Protein AF-A0A5U2JD70-F1 (afdb_monomer_lite)

pLDDT: mean 73.02, std 15.51, range [29.62, 87.31]

Foldseek 3Di:
DDDDDDDDDDPPPDDPPDDVLVVVLVVLLVVLVVVVDDPVVSVVSSVVVSVVVVVVVVVVVVVVVVVLVVVLVVVVVVLCVVCVVVVVVLVVLVVVLVVVVVCCVPPVLVVLLVVCVVVVPDPVVSVVVSVVVCVVVVVVSVVVVVVSVVVVVVSVVVSVVVNVVSDPPPPVDDD

Structure (mmCIF, N/CA/C/O backbone):
data_AF-A0A5U2JD70-F1
#
_entry.id   AF-A0A5U2JD70-F1
#
loop_
_atom_site.group_PDB
_atom_site.id
_atom_site.type_symbol
_atom_site.label_atom_id
_atom_site.label_alt_id
_atom_site.label_comp_id
_atom_site.label_asym_id
_atom_site.label_entity_id
_atom_site.label_seq_id
_atom_site.pdbx_PDB_ins_code
_atom_site.Cartn_x
_atom_site.Cartn_y
_atom_site.Cartn_z
_atom_site.occupancy
_atom_site.B_iso_or_equiv
_atom_site.auth_seq_id
_atom_site.auth_comp_id
_atom_site.auth_asym_id
_atom_site.auth_atom_id
_atom_site.pdbx_PDB_model_num
ATOM 1 N N . MET A 1 1 ? 21.866 -44.119 1.634 1.00 36.38 1 MET A N 1
ATOM 2 C CA . MET A 1 1 ? 22.268 -44.081 0.213 1.00 36.38 1 MET A CA 1
ATOM 3 C C . MET A 1 1 ? 21.752 -42.763 -0.345 1.00 36.38 1 MET A C 1
ATOM 5 O O . MET A 1 1 ? 20.561 -42.639 -0.591 1.00 36.38 1 MET A O 1
ATOM 9 N N . ALA A 1 2 ? 22.607 -41.740 -0.341 1.00 33.03 2 ALA A N 1
ATOM 10 C CA . ALA A 1 2 ? 22.278 -40.386 -0.778 1.00 33.03 2 ALA A CA 1
ATOM 11 C C . ALA A 1 2 ? 22.280 -40.336 -2.312 1.00 33.03 2 ALA A C 1
ATOM 13 O O . ALA A 1 2 ? 23.176 -40.910 -2.926 1.00 33.03 2 ALA A O 1
ATOM 14 N N . LYS A 1 3 ? 21.279 -39.694 -2.920 1.00 36.25 3 LYS A N 1
ATOM 15 C CA . LYS A 1 3 ? 21.284 -39.358 -4.348 1.00 36.25 3 LYS A CA 1
ATOM 16 C C . LYS A 1 3 ? 21.485 -37.854 -4.474 1.00 36.25 3 LYS A C 1
ATOM 18 O O . LYS A 1 3 ? 20.674 -37.082 -3.967 1.00 36.25 3 LYS A O 1
ATOM 23 N N . GLU A 1 4 ? 22.608 -37.498 -5.084 1.00 30.67 4 GLU A N 1
ATOM 24 C CA . GLU A 1 4 ? 22.994 -36.150 -5.488 1.00 30.67 4 GLU A CA 1
ATOM 25 C C . GLU A 1 4 ? 21.913 -35.516 -6.367 1.00 30.67 4 GLU A C 1
ATOM 27 O O . GLU A 1 4 ? 21.385 -36.141 -7.288 1.00 30.67 4 GLU A O 1
ATOM 32 N N . PHE A 1 5 ? 21.581 -34.266 -6.053 1.00 30.50 5 PHE A N 1
ATOM 33 C CA . PHE A 1 5 ? 20.860 -33.374 -6.948 1.00 30.50 5 PHE A CA 1
ATOM 34 C C . PHE A 1 5 ? 21.878 -32.774 -7.920 1.00 30.50 5 PHE A C 1
ATOM 36 O O . PHE A 1 5 ? 22.669 -31.915 -7.530 1.00 30.50 5 PHE A O 1
ATOM 43 N N . ASP A 1 6 ? 21.849 -33.228 -9.171 1.00 31.06 6 ASP A N 1
ATOM 44 C CA . ASP A 1 6 ? 22.597 -32.610 -10.261 1.00 31.06 6 ASP A CA 1
ATOM 45 C C . ASP A 1 6 ? 21.954 -31.269 -10.638 1.00 31.06 6 ASP A C 1
ATOM 47 O O . ASP A 1 6 ? 20.812 -31.187 -11.097 1.00 31.06 6 ASP A O 1
ATOM 51 N N . VAL A 1 7 ? 22.712 -30.198 -10.414 1.00 36.31 7 VAL A N 1
ATOM 52 C CA . VAL A 1 7 ? 22.410 -28.838 -10.860 1.00 36.31 7 VAL A CA 1
ATOM 53 C C . VAL A 1 7 ? 22.920 -28.702 -12.292 1.00 36.31 7 VAL A C 1
ATOM 55 O O . VAL A 1 7 ? 24.087 -28.385 -12.529 1.00 36.31 7 VAL A O 1
ATOM 58 N N . GLU A 1 8 ? 22.043 -28.929 -13.268 1.00 30.45 8 GLU A N 1
ATOM 59 C CA . GLU A 1 8 ? 22.383 -28.726 -14.674 1.00 30.45 8 GLU A CA 1
ATOM 60 C C . GLU A 1 8 ? 22.335 -27.227 -15.015 1.00 30.45 8 GLU A C 1
ATOM 62 O O . GLU A 1 8 ? 21.291 -26.604 -15.215 1.00 30.45 8 GLU A O 1
ATOM 67 N N . THR A 1 9 ? 23.519 -26.617 -15.029 1.00 42.56 9 THR A N 1
ATOM 68 C CA . THR A 1 9 ? 23.753 -25.274 -15.558 1.00 42.56 9 THR A CA 1
ATOM 69 C C . THR A 1 9 ? 24.078 -25.337 -17.052 1.00 42.56 9 THR A C 1
ATOM 71 O O . THR A 1 9 ? 24.778 -26.237 -17.505 1.00 42.56 9 THR A O 1
ATOM 74 N N . LYS A 1 10 ? 23.701 -24.258 -17.762 1.00 34.22 10 LYS A N 1
ATOM 75 C CA . LYS A 1 10 ? 24.200 -23.780 -19.077 1.00 34.22 10 LYS A CA 1
ATOM 76 C C . LYS A 1 10 ? 23.319 -24.036 -20.307 1.00 34.22 10 LYS A C 1
ATOM 78 O O . LYS A 1 10 ? 23.754 -24.599 -21.304 1.00 34.22 10 LYS A O 1
ATOM 83 N N . GLY A 1 11 ? 22.166 -23.370 -20.341 1.00 32.62 11 GLY A N 1
ATOM 84 C CA . GLY A 1 11 ? 21.587 -22.893 -21.601 1.00 32.62 11 GLY A CA 1
ATOM 85 C C . GLY A 1 11 ? 22.319 -21.640 -22.101 1.00 32.62 11 GLY A C 1
ATOM 86 O O . GLY A 1 11 ? 21.872 -20.521 -21.853 1.00 32.62 11 GLY A O 1
ATOM 87 N N . LYS A 1 12 ? 23.457 -21.799 -22.791 1.00 35.59 12 LYS A N 1
ATOM 88 C CA . LYS A 1 12 ? 24.069 -20.710 -23.572 1.00 35.59 12 LYS A CA 1
ATOM 89 C C . LYS A 1 12 ? 23.160 -20.400 -24.767 1.00 35.59 12 LYS A C 1
ATOM 91 O O . LYS A 1 12 ? 23.267 -21.042 -25.804 1.00 35.59 12 LYS A O 1
ATOM 96 N N . ARG A 1 13 ? 22.266 -19.417 -24.635 1.00 34.09 13 ARG A N 1
ATOM 97 C CA . ARG A 1 13 ? 21.598 -18.813 -25.796 1.00 34.09 13 ARG A CA 1
ATOM 98 C C . ARG A 1 13 ? 22.584 -17.876 -26.490 1.00 34.09 13 ARG A C 1
ATOM 100 O O . ARG A 1 13 ? 22.827 -16.768 -26.024 1.00 34.09 13 ARG A O 1
ATOM 107 N N . THR A 1 14 ? 23.188 -18.346 -27.575 1.00 29.62 14 THR A N 1
ATOM 108 C CA . THR A 1 14 ? 23.870 -17.491 -28.550 1.00 29.62 14 THR A CA 1
ATOM 109 C C . THR A 1 14 ? 22.805 -16.692 -29.294 1.00 29.62 14 THR A C 1
ATOM 111 O O . THR A 1 14 ? 21.985 -17.269 -30.006 1.00 29.62 14 THR A O 1
ATOM 114 N N . TYR A 1 15 ? 22.770 -15.377 -29.086 1.00 37.09 15 TYR A N 1
ATOM 115 C CA . TYR A 1 15 ? 21.860 -14.488 -29.802 1.00 37.09 15 TYR A CA 1
ATOM 116 C C . TYR A 1 15 ? 22.240 -14.466 -31.288 1.00 37.09 15 TYR A C 1
ATOM 118 O O . TYR A 1 15 ? 23.387 -14.193 -31.639 1.00 37.09 15 TYR A O 1
ATOM 126 N N . SER A 1 16 ? 21.277 -14.778 -32.155 1.00 38.97 16 SER A N 1
ATOM 127 C CA . SER A 1 16 ? 21.398 -14.630 -33.605 1.00 38.97 16 SER A CA 1
ATOM 128 C C . SER A 1 16 ? 21.364 -13.141 -33.955 1.00 38.97 16 SER A C 1
ATOM 130 O O . SER A 1 16 ? 20.308 -12.598 -34.248 1.00 38.97 16 SER A O 1
ATOM 132 N N . MET A 1 17 ? 22.518 -12.479 -33.872 1.00 40.81 17 MET A N 1
ATOM 133 C CA . MET A 1 17 ? 22.725 -11.076 -34.263 1.00 40.81 17 MET A CA 1
ATOM 134 C C . MET A 1 17 ? 23.479 -10.955 -35.604 1.00 40.81 17 MET A C 1
ATOM 136 O O . MET A 1 17 ? 24.109 -9.940 -35.880 1.00 40.81 17 MET A O 1
ATOM 140 N N . ASN A 1 18 ? 23.489 -12.021 -36.416 1.00 50.22 18 ASN A N 1
ATOM 141 C CA . ASN A 1 18 ? 24.433 -12.155 -37.531 1.00 50.22 18 ASN A CA 1
ATOM 142 C C . ASN A 1 18 ? 23.905 -11.706 -38.905 1.00 50.22 18 ASN A C 1
ATOM 144 O O . ASN A 1 18 ? 24.733 -11.408 -39.759 1.00 50.22 18 ASN A O 1
ATOM 148 N N . ASN A 1 19 ? 22.588 -11.631 -39.144 1.00 53.69 19 ASN A N 1
ATOM 149 C CA . ASN A 1 19 ? 22.074 -11.313 -40.488 1.00 53.69 19 ASN A CA 1
ATOM 150 C C . ASN A 1 19 ? 22.027 -9.801 -40.783 1.00 53.69 19 ASN A C 1
ATOM 152 O O . ASN A 1 19 ? 22.657 -9.371 -41.744 1.00 53.69 19 ASN A O 1
ATOM 156 N N . ASP A 1 20 ? 21.417 -8.974 -39.930 1.00 59.72 20 ASP A N 1
ATOM 157 C CA . ASP A 1 20 ? 21.252 -7.535 -40.233 1.00 59.72 20 ASP A CA 1
ATOM 158 C C . ASP A 1 20 ? 22.574 -6.749 -40.191 1.00 59.72 20 ASP A C 1
ATOM 160 O O . ASP A 1 20 ? 22.814 -5.830 -40.976 1.00 59.72 20 ASP A O 1
ATOM 164 N N . MET A 1 21 ? 23.493 -7.151 -39.309 1.00 65.56 21 MET A N 1
ATOM 165 C CA . MET A 1 21 ? 24.835 -6.566 -39.243 1.00 65.56 21 MET A CA 1
ATOM 166 C C . MET A 1 21 ? 25.718 -6.959 -40.427 1.00 65.56 21 MET A C 1
ATOM 168 O O . MET A 1 21 ? 26.577 -6.178 -40.835 1.00 65.56 21 MET A O 1
ATOM 172 N N . SER A 1 22 ? 25.494 -8.141 -41.008 1.00 68.69 22 SER A N 1
ATOM 173 C CA . SER A 1 22 ? 26.194 -8.576 -42.217 1.00 68.69 22 SER A CA 1
ATOM 174 C C . SER A 1 22 ? 25.834 -7.683 -43.405 1.00 68.69 22 SER A C 1
ATOM 176 O O . SER A 1 22 ? 26.721 -7.244 -44.139 1.00 68.69 22 SER A O 1
ATOM 178 N N . ASP A 1 23 ? 24.559 -7.330 -43.558 1.00 74.25 23 ASP A N 1
ATOM 179 C CA . ASP A 1 23 ? 24.108 -6.454 -44.641 1.00 74.25 23 ASP A CA 1
ATOM 180 C C . ASP A 1 23 ? 24.650 -5.029 -44.497 1.00 74.25 23 ASP A C 1
ATOM 182 O O . ASP A 1 23 ? 25.137 -4.443 -45.469 1.00 74.25 23 ASP A O 1
ATOM 186 N N . LEU A 1 24 ? 24.687 -4.495 -43.276 1.00 71.75 24 LEU A N 1
ATOM 187 C CA . LEU A 1 24 ? 25.255 -3.174 -43.009 1.00 71.75 24 LEU A CA 1
ATOM 188 C C . LEU A 1 24 ? 26.781 -3.145 -43.209 1.00 71.75 24 LEU A C 1
ATOM 190 O O . LEU A 1 24 ? 27.328 -2.199 -43.779 1.00 71.75 24 LEU A O 1
ATOM 194 N N . TYR A 1 25 ? 27.481 -4.215 -42.830 1.00 79.56 25 TYR A N 1
ATOM 195 C CA . TYR A 1 25 ? 28.902 -4.396 -43.127 1.00 79.56 25 TYR A CA 1
ATOM 196 C C . TYR A 1 25 ? 29.200 -4.473 -44.622 1.00 79.56 25 TYR A C 1
ATOM 198 O O . TYR A 1 25 ? 30.235 -3.957 -45.061 1.00 79.56 25 TYR A O 1
ATOM 206 N N . ASN A 1 26 ? 28.303 -5.070 -45.404 1.00 79.06 26 ASN A N 1
ATOM 207 C CA . ASN A 1 26 ? 28.403 -5.103 -46.859 1.00 79.06 26 ASN A CA 1
ATOM 208 C C . ASN A 1 26 ? 28.211 -3.705 -47.463 1.00 79.06 26 ASN A C 1
ATOM 210 O O . ASN A 1 26 ? 28.942 -3.330 -48.379 1.00 79.06 26 ASN A O 1
ATOM 214 N N . VAL A 1 27 ? 27.292 -2.899 -46.922 1.00 79.62 27 VAL A N 1
ATOM 215 C CA . VAL A 1 27 ? 27.092 -1.500 -47.340 1.00 79.62 27 VAL A CA 1
ATOM 216 C C . VAL A 1 27 ? 28.314 -0.636 -47.020 1.00 79.62 27 VAL A C 1
ATOM 218 O O . VAL A 1 27 ? 28.774 0.099 -47.892 1.00 79.62 27 VAL A O 1
ATOM 221 N N . ILE A 1 28 ? 28.892 -0.763 -45.820 1.00 80.56 28 ILE A N 1
ATOM 222 C CA . ILE A 1 28 ? 30.112 -0.032 -45.428 1.00 80.56 28 ILE A CA 1
ATOM 223 C C . ILE A 1 28 ? 31.280 -0.396 -46.346 1.00 80.56 28 ILE A C 1
ATOM 225 O O . ILE A 1 28 ? 31.985 0.492 -46.817 1.00 80.56 28 ILE A O 1
ATOM 229 N N . SER A 1 29 ? 31.461 -1.687 -46.638 1.00 79.94 29 SER A N 1
ATOM 230 C CA . SER A 1 29 ? 32.565 -2.149 -47.490 1.00 79.94 29 SER A CA 1
ATOM 231 C C . SER A 1 29 ? 32.421 -1.598 -48.917 1.00 79.94 29 SER A C 1
ATOM 233 O O . SER A 1 29 ? 33.365 -1.020 -49.445 1.00 79.94 29 SER A O 1
ATOM 235 N N . ARG A 1 30 ? 31.209 -1.630 -49.492 1.00 79.62 30 ARG A N 1
ATOM 236 C CA . ARG A 1 30 ? 30.920 -1.044 -50.817 1.00 79.62 30 ARG A CA 1
ATOM 237 C C . ARG A 1 30 ? 31.101 0.475 -50.860 1.00 79.62 30 ARG A C 1
ATOM 239 O O . ARG A 1 30 ? 31.592 1.003 -51.852 1.00 79.62 30 ARG A O 1
ATOM 246 N N . ALA A 1 31 ? 30.703 1.188 -49.806 1.00 77.62 31 ALA A N 1
ATOM 247 C CA . ALA A 1 31 ? 30.848 2.642 -49.729 1.00 77.62 31 ALA A CA 1
ATOM 248 C C . ALA A 1 31 ? 32.320 3.071 -49.615 1.00 77.62 31 ALA A C 1
ATOM 250 O O . ALA A 1 31 ? 32.723 4.064 -50.218 1.00 77.62 31 ALA A O 1
ATOM 251 N N . VAL A 1 32 ? 33.130 2.307 -48.877 1.00 80.25 32 VAL A N 1
ATOM 252 C CA . VAL A 1 32 ? 34.574 2.538 -48.753 1.00 80.25 32 VAL A CA 1
ATOM 253 C C . VAL A 1 32 ? 35.297 2.202 -50.062 1.00 80.25 32 VAL A C 1
ATOM 255 O O . VAL A 1 32 ? 36.134 2.981 -50.505 1.00 80.25 32 VAL A O 1
ATOM 258 N N . GLU A 1 33 ? 34.916 1.120 -50.744 1.00 77.50 33 GLU A N 1
ATOM 259 C CA . GLU A 1 33 ? 35.426 0.785 -52.082 1.00 77.50 33 GLU A CA 1
ATOM 260 C C . GLU A 1 33 ? 35.091 1.869 -53.122 1.00 77.50 33 GLU A C 1
ATOM 262 O O . GLU A 1 33 ? 35.950 2.260 -53.913 1.00 77.50 33 GLU A O 1
ATOM 267 N N . ALA A 1 34 ? 33.875 2.424 -53.079 1.00 79.19 34 ALA A N 1
ATOM 268 C CA . ALA A 1 34 ? 33.444 3.520 -53.950 1.00 79.19 34 ALA A CA 1
ATOM 269 C C . ALA A 1 34 ? 34.158 4.861 -53.673 1.00 79.19 34 ALA A C 1
ATOM 271 O O . ALA A 1 34 ? 34.101 5.764 -54.507 1.00 79.19 34 ALA A O 1
ATOM 272 N N . SER A 1 35 ? 34.851 4.992 -52.535 1.00 75.69 35 SER A N 1
ATOM 273 C CA . SER A 1 35 ? 35.660 6.168 -52.171 1.00 75.69 35 SER A CA 1
ATOM 274 C C . SER A 1 35 ? 36.964 6.272 -52.983 1.00 75.69 35 SER A C 1
ATOM 276 O O . SER A 1 35 ? 37.600 7.325 -53.014 1.00 75.69 35 SER A O 1
ATOM 278 N N . GLY A 1 36 ? 37.376 5.192 -53.663 1.00 69.38 36 GLY A N 1
ATOM 279 C CA . GLY A 1 36 ? 38.537 5.191 -54.562 1.00 69.38 36 GLY A CA 1
ATOM 280 C C . GLY A 1 36 ? 39.904 5.230 -53.865 1.00 69.38 36 GLY A C 1
ATOM 281 O O . GLY A 1 36 ? 40.903 5.541 -54.513 1.00 69.38 36 GLY A O 1
ATOM 282 N N . ALA A 1 37 ? 39.974 4.933 -52.563 1.00 70.50 37 ALA A N 1
ATOM 283 C CA . ALA A 1 37 ? 41.239 4.862 -51.831 1.00 70.50 37 ALA A CA 1
ATOM 284 C C . ALA A 1 37 ? 41.979 3.528 -52.070 1.00 70.50 37 ALA A C 1
ATOM 286 O O . ALA A 1 37 ? 41.397 2.539 -52.516 1.00 70.50 37 ALA A O 1
ATOM 287 N N . ASP A 1 38 ? 43.285 3.514 -51.784 1.00 76.25 38 ASP A N 1
ATOM 288 C CA . ASP A 1 38 ? 44.150 2.338 -51.943 1.00 76.25 38 ASP A CA 1
ATOM 289 C C . ASP A 1 38 ? 43.687 1.166 -51.052 1.00 76.25 38 ASP A C 1
ATOM 291 O O . ASP A 1 38 ? 43.117 1.370 -49.978 1.00 76.25 38 ASP A O 1
ATOM 295 N N . HIS A 1 39 ? 43.952 -0.075 -51.466 1.00 74.31 39 HIS A N 1
ATOM 296 C CA . HIS A 1 39 ? 43.430 -1.296 -50.841 1.00 74.31 39 HIS A CA 1
ATOM 297 C C . HIS A 1 39 ? 43.750 -1.377 -49.336 1.00 74.31 39 HIS A C 1
ATOM 299 O O . HIS A 1 39 ? 42.880 -1.687 -48.523 1.00 74.31 39 HIS A O 1
ATOM 305 N N . SER A 1 40 ? 44.970 -0.983 -48.951 1.00 76.56 40 SER A N 1
ATOM 306 C CA . SER A 1 40 ? 45.423 -0.919 -47.551 1.00 76.56 40 SER A CA 1
ATOM 307 C C . SER A 1 40 ? 44.670 0.131 -46.717 1.00 76.56 40 SER A C 1
ATOM 309 O O . SER A 1 40 ? 44.431 -0.053 -45.520 1.00 76.56 40 SER A O 1
ATOM 311 N N . ILE A 1 41 ? 44.263 1.239 -47.344 1.00 75.06 41 ILE A N 1
ATOM 312 C CA . ILE A 1 41 ? 43.496 2.313 -46.702 1.00 75.06 41 ILE A CA 1
ATOM 313 C C . ILE A 1 41 ? 42.028 1.897 -46.574 1.00 75.06 41 ILE A C 1
ATOM 315 O O . ILE A 1 41 ? 41.442 2.087 -45.508 1.00 75.06 41 ILE A O 1
ATOM 319 N N . ASN A 1 42 ? 41.460 1.263 -47.604 1.00 80.75 42 ASN A N 1
ATOM 320 C CA . ASN A 1 42 ? 40.091 0.744 -47.582 1.00 80.75 42 ASN A CA 1
ATOM 321 C C . ASN A 1 42 ? 39.891 -0.310 -46.494 1.00 80.75 42 ASN A C 1
ATOM 323 O O . ASN A 1 42 ? 38.904 -0.255 -45.759 1.00 80.75 42 ASN A O 1
ATOM 327 N N . GLU A 1 43 ? 40.835 -1.239 -46.340 1.00 78.88 43 GLU A N 1
ATOM 328 C CA . GLU A 1 43 ? 40.753 -2.277 -45.313 1.00 78.88 43 GLU A CA 1
ATOM 329 C C . GLU A 1 43 ? 40.808 -1.674 -43.900 1.00 78.88 43 GLU A C 1
ATOM 331 O O . GLU A 1 43 ? 39.976 -1.987 -43.041 1.00 78.88 43 GLU A O 1
ATOM 336 N N . LYS A 1 44 ? 41.736 -0.737 -43.660 1.00 80.31 44 LYS A N 1
ATOM 337 C CA . LYS A 1 44 ? 41.836 -0.031 -42.374 1.00 80.31 44 LYS A CA 1
ATOM 338 C C . LYS A 1 44 ? 40.588 0.792 -42.069 1.00 80.31 44 LYS A C 1
ATOM 340 O O . LYS A 1 44 ? 40.076 0.710 -40.954 1.00 80.31 44 LYS A O 1
ATOM 345 N N . LEU A 1 45 ? 40.084 1.550 -43.041 1.00 79.12 45 LEU A N 1
ATOM 346 C CA . LEU A 1 45 ? 38.905 2.398 -42.874 1.00 79.12 45 LEU A CA 1
ATOM 347 C C . LEU A 1 45 ? 37.648 1.563 -42.610 1.00 79.12 45 LEU A C 1
ATOM 349 O O . LEU A 1 45 ? 36.898 1.853 -41.681 1.00 79.12 45 LEU A O 1
ATOM 353 N N . THR A 1 46 ? 37.465 0.477 -43.361 1.00 82.19 46 THR A N 1
ATOM 354 C CA . THR A 1 46 ? 36.357 -0.463 -43.164 1.00 82.19 46 THR A CA 1
ATOM 355 C C . THR A 1 46 ? 36.384 -1.052 -41.756 1.00 82.19 46 THR A C 1
ATOM 357 O O . THR A 1 46 ? 35.363 -1.071 -41.075 1.00 82.19 46 THR A O 1
ATOM 360 N N . ASN A 1 47 ? 37.551 -1.485 -41.276 1.00 83.31 47 ASN A N 1
ATOM 361 C CA . ASN A 1 47 ? 37.679 -2.070 -39.942 1.00 83.31 47 ASN A CA 1
ATOM 362 C C . ASN A 1 47 ? 37.423 -1.060 -38.811 1.00 83.31 47 ASN A C 1
ATOM 364 O O . ASN A 1 47 ? 36.833 -1.426 -37.794 1.00 83.31 47 ASN A O 1
ATOM 368 N N . VAL A 1 48 ? 37.828 0.203 -38.982 1.00 83.69 48 VAL A N 1
ATOM 369 C CA . VAL A 1 48 ? 37.539 1.275 -38.014 1.00 83.69 48 VAL A CA 1
ATOM 370 C C . VAL A 1 48 ? 36.044 1.585 -37.980 1.00 83.69 48 VAL A C 1
ATOM 372 O O . VAL A 1 48 ? 35.456 1.593 -36.904 1.00 83.69 48 VAL A O 1
ATOM 375 N N . LEU A 1 49 ? 35.405 1.752 -39.141 1.00 82.00 49 LEU A N 1
ATOM 376 C CA . LEU A 1 49 ? 33.974 2.057 -39.228 1.00 82.00 49 LEU A CA 1
ATOM 377 C C . LEU A 1 49 ? 33.101 0.925 -38.677 1.00 82.00 49 LEU A C 1
ATOM 379 O O . LEU A 1 49 ? 32.132 1.189 -37.970 1.00 82.00 49 LEU A O 1
ATOM 383 N N . LYS A 1 50 ? 33.463 -0.336 -38.945 1.00 82.81 50 LYS A N 1
ATOM 384 C CA . LYS A 1 50 ? 32.773 -1.499 -38.369 1.00 82.81 50 LYS A CA 1
ATOM 385 C C . LYS A 1 50 ? 32.861 -1.505 -36.842 1.00 82.81 50 LYS A C 1
ATOM 387 O O . LYS A 1 50 ? 31.860 -1.770 -36.185 1.00 82.81 50 LYS A O 1
ATOM 392 N N . ARG A 1 51 ? 34.033 -1.191 -36.281 1.00 83.06 51 ARG A N 1
ATOM 393 C CA . ARG A 1 51 ? 34.247 -1.144 -34.827 1.00 83.06 51 ARG A CA 1
ATOM 394 C C . ARG A 1 51 ? 33.450 -0.022 -34.165 1.00 83.06 51 ARG A C 1
ATOM 396 O O . ARG A 1 51 ? 32.676 -0.297 -33.259 1.00 83.06 51 ARG A O 1
ATOM 403 N N . GLU A 1 52 ? 33.585 1.204 -34.663 1.00 79.94 52 GLU A N 1
ATOM 404 C CA . GLU A 1 52 ? 32.869 2.377 -34.138 1.00 79.94 52 GLU A CA 1
ATOM 405 C C . GLU A 1 52 ? 31.345 2.193 -34.198 1.00 79.94 52 GLU A C 1
ATOM 407 O O . GLU A 1 52 ? 30.624 2.558 -33.270 1.00 79.94 52 GLU A O 1
ATOM 412 N N . LEU A 1 53 ? 30.839 1.562 -35.263 1.00 81.62 53 LEU A N 1
ATOM 413 C CA . LEU A 1 53 ? 29.420 1.244 -35.392 1.00 81.62 53 LEU A CA 1
ATOM 414 C C . LEU A 1 53 ? 28.952 0.224 -34.341 1.00 81.62 53 LEU A C 1
ATOM 416 O O . LEU A 1 53 ? 27.901 0.422 -33.731 1.00 81.62 53 LEU A O 1
ATOM 420 N N . VAL A 1 54 ? 29.714 -0.852 -34.113 1.00 82.88 54 VAL A N 1
ATOM 421 C CA . VAL A 1 54 ? 29.405 -1.848 -33.070 1.00 82.88 54 VAL A CA 1
ATOM 422 C C . VAL A 1 54 ? 29.376 -1.196 -31.694 1.00 82.88 54 VAL A C 1
ATOM 424 O O . VAL A 1 54 ? 28.451 -1.450 -30.917 1.00 82.88 54 VAL A O 1
ATOM 427 N N . ASP A 1 55 ? 30.352 -0.340 -31.403 1.00 78.56 55 ASP A N 1
ATOM 428 C CA . ASP A 1 55 ? 30.448 0.351 -30.121 1.00 78.56 55 ASP A CA 1
ATOM 429 C C . ASP A 1 55 ? 29.265 1.313 -29.934 1.00 78.56 55 ASP A C 1
ATOM 431 O O . ASP A 1 55 ? 28.604 1.287 -28.893 1.00 78.56 55 ASP A O 1
ATOM 435 N N . TYR A 1 56 ? 28.903 2.082 -30.967 1.00 80.19 56 TYR A N 1
ATOM 436 C CA . TYR A 1 56 ? 27.745 2.977 -30.937 1.00 80.19 56 TYR A CA 1
ATOM 437 C C . TYR A 1 56 ? 26.420 2.230 -30.727 1.00 80.19 56 TYR A C 1
ATOM 439 O O . TYR A 1 56 ? 25.633 2.603 -29.853 1.00 80.19 56 TYR A O 1
ATOM 447 N N . VAL A 1 57 ? 26.174 1.154 -31.484 1.00 79.69 57 VAL A N 1
ATOM 448 C CA . VAL A 1 57 ? 24.954 0.335 -31.363 1.00 79.69 57 VAL A CA 1
ATOM 449 C C . VAL A 1 57 ? 24.880 -0.326 -29.985 1.00 79.69 57 VAL A C 1
ATOM 451 O O . VAL A 1 57 ? 23.820 -0.334 -29.358 1.00 79.69 57 VAL A O 1
ATOM 454 N N . SER A 1 58 ? 26.009 -0.812 -29.466 1.00 80.81 58 SER A N 1
ATOM 455 C CA . SER A 1 58 ? 26.089 -1.408 -28.129 1.00 80.81 58 SER A CA 1
ATOM 456 C C . SER A 1 58 ? 25.781 -0.384 -27.035 1.00 80.81 58 SER A C 1
ATOM 458 O O . SER A 1 58 ? 25.002 -0.665 -26.123 1.00 80.81 58 SER A O 1
ATOM 460 N N . ILE A 1 59 ? 26.330 0.830 -27.140 1.00 81.94 59 ILE A N 1
ATOM 461 C CA . ILE A 1 59 ? 26.064 1.925 -26.199 1.00 81.94 59 ILE A CA 1
ATOM 462 C C . ILE A 1 59 ? 24.599 2.367 -26.272 1.00 81.94 59 ILE A C 1
ATOM 464 O O . ILE A 1 59 ? 23.972 2.567 -25.229 1.00 81.94 59 ILE A O 1
ATOM 468 N N . ALA A 1 60 ? 24.034 2.502 -27.474 1.00 78.94 60 ALA A N 1
ATOM 469 C CA . ALA A 1 60 ? 22.629 2.851 -27.661 1.00 78.94 60 ALA A CA 1
ATOM 470 C C . ALA A 1 60 ? 21.708 1.791 -27.035 1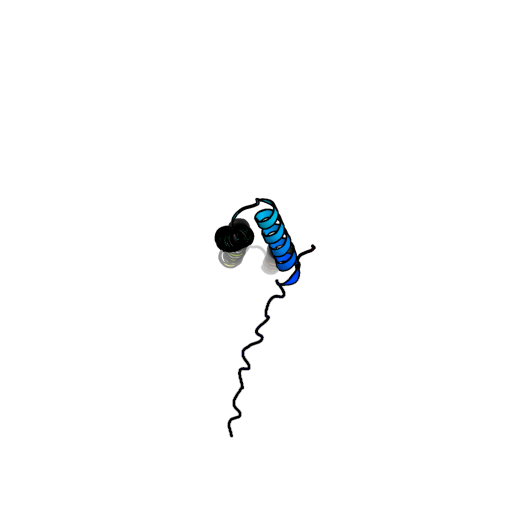.00 78.94 60 ALA A C 1
ATOM 472 O O . ALA A 1 60 ? 20.808 2.131 -26.269 1.00 78.94 60 ALA A O 1
ATOM 473 N N . HIS A 1 61 ? 21.992 0.507 -27.265 1.00 78.62 61 HIS A N 1
ATOM 474 C CA . HIS A 1 61 ? 21.242 -0.597 -26.670 1.00 78.62 61 HIS A CA 1
ATOM 475 C C . HIS A 1 61 ? 21.324 -0.598 -25.135 1.00 78.62 61 HIS A C 1
ATOM 477 O O . HIS A 1 61 ? 20.308 -0.746 -24.451 1.00 78.62 61 HIS A O 1
ATOM 483 N N . LEU A 1 62 ? 22.520 -0.381 -24.577 1.00 78.62 62 LEU A N 1
ATOM 484 C CA . LEU A 1 62 ? 22.723 -0.278 -23.130 1.00 78.62 62 LEU A CA 1
ATOM 485 C C . LEU A 1 62 ? 21.973 0.914 -22.527 1.00 78.62 62 LEU A C 1
ATOM 487 O O . LEU A 1 62 ? 21.365 0.763 -21.469 1.00 78.62 62 LEU A O 1
ATOM 491 N N . LYS A 1 63 ? 21.957 2.071 -23.202 1.00 82.44 63 LYS A N 1
ATOM 492 C CA . LYS A 1 63 ? 21.179 3.243 -22.772 1.00 82.44 63 LYS A CA 1
ATOM 493 C C . LYS A 1 63 ? 19.681 2.967 -22.766 1.00 82.44 63 LYS A C 1
ATOM 495 O O . LYS A 1 63 ? 19.025 3.287 -21.780 1.00 82.44 63 LYS A O 1
ATOM 500 N N . THR A 1 64 ? 19.147 2.339 -23.812 1.00 80.31 64 THR A N 1
ATOM 501 C CA . THR A 1 64 ? 17.726 1.967 -23.870 1.00 80.31 64 THR A CA 1
ATOM 502 C C . THR A 1 64 ? 17.371 1.007 -22.741 1.00 80.31 64 THR A C 1
ATOM 504 O O . THR A 1 64 ? 16.408 1.232 -22.012 1.00 80.31 64 THR A O 1
ATOM 507 N N . LYS A 1 65 ? 18.191 -0.027 -22.525 1.00 80.88 65 LYS A N 1
ATOM 508 C CA . LYS A 1 65 ? 17.981 -0.985 -21.436 1.00 80.88 65 LYS A CA 1
ATOM 509 C C . LYS A 1 65 ? 18.037 -0.318 -20.060 1.00 80.88 65 LYS A C 1
ATOM 511 O O . LYS A 1 65 ? 17.199 -0.615 -19.211 1.00 80.88 65 LYS A O 1
ATOM 516 N N . LEU A 1 66 ? 18.992 0.587 -19.847 1.00 83.88 66 LEU A N 1
ATOM 517 C CA . LEU A 1 66 ? 19.113 1.356 -18.610 1.00 83.88 66 LEU A CA 1
ATOM 518 C C . LEU A 1 66 ? 17.900 2.264 -18.393 1.00 83.88 66 LEU A C 1
ATOM 520 O O . LEU A 1 66 ? 17.392 2.321 -17.282 1.00 83.88 66 LEU A O 1
ATOM 524 N N . SER A 1 67 ? 17.406 2.922 -19.443 1.00 80.19 67 SER A N 1
ATOM 525 C CA . SER A 1 67 ? 16.209 3.765 -19.370 1.00 80.19 67 SER A CA 1
ATOM 526 C C . SER A 1 67 ? 14.976 2.962 -18.962 1.00 80.19 67 SER A C 1
ATOM 528 O O . SER A 1 67 ? 14.217 3.408 -18.110 1.00 80.19 67 SER A O 1
ATOM 530 N N . VAL A 1 68 ? 14.792 1.766 -19.530 1.00 81.31 68 VAL A N 1
ATOM 531 C CA . VAL A 1 68 ? 13.675 0.877 -19.172 1.00 81.31 68 VAL A CA 1
ATOM 532 C C . VAL A 1 68 ? 13.777 0.427 -17.713 1.00 81.31 68 VAL A C 1
ATOM 534 O O . VAL A 1 68 ? 12.784 0.459 -16.993 1.00 81.31 68 VAL A O 1
ATOM 537 N N . LEU A 1 69 ? 14.972 0.034 -17.261 1.00 82.25 69 LEU A N 1
ATOM 538 C CA . LEU A 1 69 ? 15.216 -0.346 -15.864 1.00 82.25 69 LEU A CA 1
ATOM 539 C C . LEU A 1 69 ? 14.970 0.818 -14.901 1.00 82.25 69 LEU A C 1
ATOM 541 O O . LEU A 1 69 ? 14.341 0.627 -13.866 1.00 82.25 69 LEU A O 1
ATOM 545 N N . TYR A 1 70 ? 15.439 2.011 -15.258 1.00 83.56 70 TYR A N 1
ATOM 546 C CA . TYR A 1 70 ? 15.281 3.209 -14.449 1.00 83.56 70 TYR A CA 1
ATOM 547 C C . TYR A 1 70 ? 13.810 3.605 -14.297 1.00 83.56 70 TYR A C 1
ATOM 549 O O . TYR A 1 70 ? 13.356 3.831 -13.180 1.00 83.56 70 TYR A O 1
ATOM 557 N N . GLU A 1 71 ? 13.048 3.642 -15.393 1.00 81.12 71 GLU A N 1
ATOM 558 C CA . GLU A 1 71 ? 11.613 3.947 -15.333 1.00 81.12 71 GLU A CA 1
ATOM 559 C C . GLU A 1 71 ? 10.841 2.877 -14.556 1.00 81.12 71 GLU A C 1
ATOM 561 O O . GLU A 1 71 ? 9.956 3.196 -13.765 1.00 81.12 71 GLU A O 1
ATOM 566 N N . PHE A 1 72 ? 11.216 1.605 -14.705 1.00 79.94 72 PHE A N 1
ATOM 567 C CA . PHE A 1 72 ? 10.640 0.527 -13.910 1.00 79.94 72 PHE A CA 1
ATOM 568 C C . PHE A 1 72 ? 10.890 0.722 -12.407 1.00 79.94 72 PHE A C 1
ATOM 570 O O . PHE A 1 72 ? 9.948 0.687 -11.616 1.00 79.94 72 PHE A O 1
ATOM 577 N N . GLU A 1 73 ? 12.138 0.962 -12.002 1.00 82.31 73 GLU A N 1
ATOM 578 C CA . GLU A 1 73 ? 12.501 1.161 -10.596 1.00 82.31 73 GLU A CA 1
ATOM 579 C C . GLU A 1 73 ? 11.841 2.412 -10.006 1.00 82.31 73 GLU A C 1
ATOM 581 O O . GLU A 1 73 ? 11.262 2.359 -8.920 1.00 82.31 73 GLU A O 1
ATOM 586 N N . LYS A 1 74 ? 11.860 3.521 -10.750 1.00 83.88 74 LYS A N 1
ATOM 587 C CA . LYS A 1 74 ? 11.216 4.778 -10.363 1.00 83.88 74 LYS A CA 1
ATOM 588 C C . LYS A 1 74 ? 9.719 4.594 -10.126 1.00 83.88 74 LYS A C 1
ATOM 590 O O . LYS A 1 74 ? 9.215 5.041 -9.098 1.00 83.88 74 LYS A O 1
ATOM 595 N N . ASN A 1 75 ? 9.025 3.894 -11.021 1.00 77.62 75 ASN A N 1
ATOM 596 C CA . ASN A 1 75 ? 7.591 3.644 -10.884 1.00 77.62 75 ASN A CA 1
ATOM 597 C C . ASN A 1 75 ? 7.278 2.708 -9.710 1.00 77.62 75 ASN A C 1
ATOM 599 O O . ASN A 1 75 ? 6.316 2.948 -8.987 1.00 77.62 75 ASN A O 1
ATOM 603 N N . TYR A 1 76 ? 8.105 1.688 -9.455 1.00 78.75 76 TYR A N 1
ATOM 604 C CA . TYR A 1 76 ? 7.960 0.848 -8.259 1.00 78.75 76 TYR A CA 1
ATOM 605 C C . TYR A 1 76 ? 8.141 1.643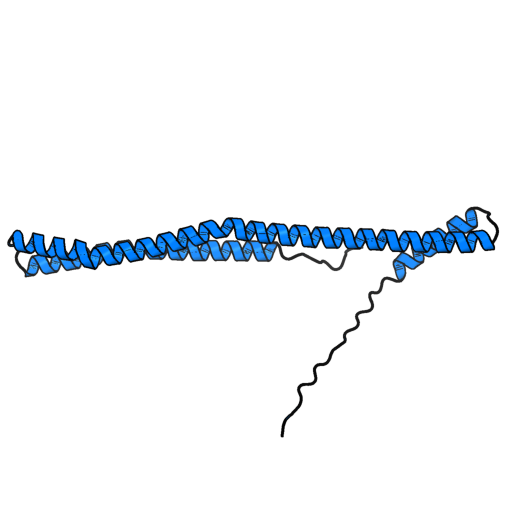 -6.965 1.00 78.75 76 TYR A C 1
ATOM 607 O O . TYR A 1 76 ? 7.371 1.471 -6.021 1.00 78.75 76 TYR A O 1
ATOM 615 N N . LEU A 1 77 ? 9.139 2.527 -6.913 1.00 82.50 77 LEU A N 1
ATOM 616 C CA . LEU A 1 77 ? 9.359 3.398 -5.759 1.00 82.50 77 LEU A CA 1
ATOM 617 C C . LEU A 1 77 ? 8.212 4.394 -5.567 1.00 82.50 77 LEU A C 1
ATOM 619 O O . LEU A 1 77 ? 7.833 4.657 -4.427 1.00 82.50 77 LEU A O 1
ATOM 623 N N . GLN A 1 78 ? 7.639 4.907 -6.656 1.00 80.56 78 GLN A N 1
ATOM 624 C CA . GLN A 1 78 ? 6.475 5.787 -6.611 1.00 80.56 78 GLN A CA 1
ATOM 625 C C . GLN A 1 78 ? 5.238 5.057 -6.078 1.00 80.56 78 GLN A C 1
ATOM 627 O O . GLN A 1 78 ? 4.613 5.549 -5.144 1.00 80.56 78 GLN A O 1
ATOM 632 N N . LEU A 1 79 ? 4.973 3.842 -6.571 1.00 79.88 79 LEU A N 1
ATOM 633 C CA . LEU A 1 79 ? 3.912 2.968 -6.065 1.00 79.88 79 LEU A CA 1
ATOM 634 C C . LEU A 1 79 ? 4.068 2.740 -4.552 1.00 79.88 79 LEU A C 1
ATOM 636 O O . LEU A 1 79 ? 3.139 2.932 -3.775 1.00 79.88 79 LEU A O 1
ATOM 640 N N . ILE A 1 80 ? 5.276 2.392 -4.099 1.00 78.62 80 ILE A N 1
ATOM 641 C CA . ILE A 1 80 ? 5.557 2.193 -2.670 1.00 78.62 80 ILE A CA 1
ATOM 642 C C . ILE A 1 80 ? 5.319 3.478 -1.868 1.00 78.62 80 ILE A C 1
ATOM 644 O O . ILE A 1 80 ? 4.781 3.410 -0.764 1.00 78.62 80 ILE A O 1
ATOM 648 N N . ALA A 1 81 ? 5.737 4.636 -2.382 1.00 81.50 81 ALA A N 1
ATOM 649 C CA . ALA A 1 81 ? 5.563 5.912 -1.697 1.00 81.50 81 ALA A CA 1
ATOM 650 C C . ALA A 1 81 ? 4.081 6.285 -1.537 1.00 81.50 81 ALA A C 1
ATOM 652 O O . ALA A 1 81 ? 3.694 6.755 -0.469 1.00 81.50 81 ALA A O 1
ATOM 653 N N . GLU A 1 82 ? 3.274 6.033 -2.564 1.00 78.31 82 GLU A N 1
ATOM 654 C CA . GLU A 1 82 ? 1.847 6.354 -2.609 1.00 78.31 82 GLU A CA 1
ATOM 655 C C . GLU A 1 82 ? 1.043 5.480 -1.636 1.00 78.31 82 GLU A C 1
ATOM 657 O O . GLU A 1 82 ? 0.367 5.991 -0.743 1.00 78.31 82 GLU A O 1
ATOM 662 N N . TYR A 1 83 ? 1.233 4.160 -1.687 1.00 76.62 83 TYR A N 1
ATOM 663 C CA . TYR A 1 83 ? 0.474 3.238 -0.837 1.00 76.62 83 TYR A CA 1
ATOM 664 C C . TYR A 1 83 ? 0.979 3.144 0.608 1.00 76.62 83 TYR A C 1
ATOM 666 O O . TYR A 1 83 ? 0.272 2.639 1.479 1.00 76.62 83 TYR A O 1
ATOM 674 N N . LYS A 1 84 ? 2.185 3.632 0.920 1.00 83.44 84 LYS A N 1
ATOM 675 C CA . LYS A 1 84 ? 2.714 3.612 2.295 1.00 83.44 84 LYS A CA 1
ATOM 676 C C . LYS A 1 84 ? 1.835 4.394 3.267 1.00 83.44 84 LYS A C 1
ATOM 678 O O . LYS A 1 84 ? 1.627 3.938 4.392 1.00 83.44 84 LYS A O 1
ATOM 683 N N . GLU A 1 85 ? 1.365 5.570 2.867 1.00 76.94 85 GLU A N 1
ATOM 684 C CA . GLU A 1 85 ? 0.526 6.396 3.737 1.00 76.94 85 GLU A CA 1
ATOM 685 C C . GLU A 1 85 ? -0.892 5.825 3.851 1.00 76.94 85 GLU A C 1
ATOM 687 O O . GLU A 1 85 ? -1.461 5.841 4.939 1.00 76.94 85 GLU A O 1
ATOM 692 N N . GLU A 1 86 ? -1.412 5.197 2.797 1.00 74.44 86 GLU A N 1
ATOM 693 C CA . GLU A 1 86 ? -2.711 4.517 2.826 1.00 74.44 86 GLU A CA 1
ATOM 694 C C . GLU A 1 86 ? -2.694 3.260 3.717 1.00 74.44 86 GLU A C 1
ATOM 696 O O . GLU A 1 86 ? -3.586 3.056 4.541 1.00 74.44 86 GLU A O 1
ATOM 701 N N . ILE A 1 87 ? -1.619 2.463 3.659 1.00 76.75 87 ILE A N 1
ATOM 702 C CA . ILE A 1 87 ? -1.410 1.310 4.553 1.00 76.75 87 ILE A CA 1
ATOM 703 C C . ILE A 1 87 ? -1.283 1.762 6.013 1.00 76.75 87 ILE A C 1
ATOM 705 O O . ILE A 1 87 ? -1.838 1.127 6.917 1.00 76.75 87 ILE A O 1
ATOM 709 N N . LYS A 1 88 ? -0.556 2.858 6.267 1.00 83.31 88 LYS A N 1
ATOM 710 C CA . LYS A 1 88 ? -0.463 3.441 7.612 1.00 83.31 88 LYS A CA 1
ATOM 711 C C . LYS A 1 88 ? -1.817 3.930 8.103 1.00 83.31 88 LYS A C 1
ATOM 713 O O . LYS A 1 88 ? -2.148 3.652 9.248 1.00 83.31 88 LYS A O 1
ATOM 718 N N . PHE A 1 89 ? -2.581 4.613 7.254 1.00 80.19 89 PHE A N 1
ATOM 719 C CA . PHE A 1 89 ? -3.916 5.101 7.577 1.00 80.19 89 PHE A CA 1
ATOM 720 C C . PHE A 1 89 ? -4.852 3.952 7.967 1.00 80.19 89 PHE A C 1
ATOM 722 O O . PHE A 1 89 ? -5.468 3.991 9.034 1.00 80.19 89 PHE A O 1
ATOM 729 N N . ALA A 1 90 ? -4.887 2.882 7.168 1.00 77.56 90 ALA A N 1
ATOM 730 C CA . ALA A 1 90 ? -5.660 1.688 7.490 1.00 77.56 90 ALA A CA 1
ATOM 731 C C . ALA A 1 90 ? -5.210 1.049 8.816 1.00 77.56 90 ALA A C 1
ATOM 733 O O . ALA A 1 90 ? -6.044 0.684 9.643 1.00 77.56 90 ALA A O 1
ATOM 734 N N . SER A 1 91 ? -3.897 0.971 9.056 1.00 76.25 91 SER A N 1
ATOM 735 C CA . SER A 1 91 ? -3.340 0.424 10.300 1.00 76.25 91 SER A CA 1
ATOM 736 C C . SER A 1 91 ? -3.707 1.273 11.522 1.00 76.25 91 SER A C 1
ATOM 738 O O . SER A 1 91 ? -4.118 0.723 12.542 1.00 76.25 91 SER A O 1
ATOM 740 N N . SER A 1 92 ? -3.613 2.605 11.422 1.00 80.88 92 SER A N 1
ATOM 741 C CA . SER A 1 92 ? -4.031 3.510 12.500 1.00 80.88 92 SER A CA 1
ATOM 742 C C . SER A 1 92 ? -5.526 3.409 12.773 1.00 80.88 92 SER A C 1
ATOM 744 O O . SER A 1 92 ? -5.926 3.343 13.930 1.00 80.88 92 SER A O 1
ATOM 746 N N . LEU A 1 93 ? -6.348 3.303 11.726 1.00 79.00 93 LEU A N 1
ATOM 747 C CA . LEU A 1 93 ? -7.794 3.185 11.869 1.00 79.00 93 LEU A CA 1
ATOM 748 C C . LEU A 1 93 ? -8.188 1.861 12.542 1.00 79.00 93 LEU A C 1
ATOM 750 O O . LEU A 1 93 ? -9.037 1.850 13.430 1.00 79.00 93 LEU A O 1
ATOM 754 N N . GLN A 1 94 ? -7.532 0.750 12.189 1.00 77.31 94 GLN A N 1
ATOM 755 C CA . GLN A 1 94 ? -7.711 -0.538 12.873 1.00 77.31 94 GLN A CA 1
ATOM 756 C C . GLN A 1 94 ? -7.276 -0.484 14.344 1.00 77.31 94 GLN A C 1
ATOM 758 O O . GLN A 1 94 ? -7.922 -1.085 15.210 1.00 77.31 94 GLN A O 1
ATOM 763 N N . GLU A 1 95 ? -6.179 0.215 14.644 1.00 84.19 95 GLU A N 1
ATOM 764 C CA . GLU A 1 95 ? -5.701 0.392 16.013 1.00 84.19 95 GLU A CA 1
ATOM 765 C C . GLU A 1 95 ? -6.677 1.226 16.851 1.00 84.19 95 GLU A C 1
ATOM 767 O O . GLU A 1 95 ? -7.004 0.838 17.977 1.00 84.19 95 GLU A O 1
ATOM 772 N N . ASP A 1 96 ? -7.191 2.323 16.297 1.00 81.69 96 ASP A N 1
ATOM 773 C CA . ASP A 1 96 ? -8.189 3.169 16.950 1.00 81.69 96 ASP A CA 1
ATOM 774 C C . ASP A 1 96 ? -9.479 2.391 17.217 1.00 81.69 96 ASP A C 1
ATOM 776 O O . ASP A 1 96 ? -10.005 2.446 18.327 1.00 81.69 96 ASP A O 1
ATOM 780 N N . LEU A 1 97 ? -9.915 1.550 16.276 1.00 79.62 97 LEU A N 1
ATOM 781 C CA . LEU A 1 97 ? -11.082 0.683 16.449 1.00 79.62 97 LEU A CA 1
ATOM 782 C C . LEU A 1 97 ? -10.872 -0.348 17.576 1.00 79.62 97 LEU A C 1
ATOM 784 O O . LEU A 1 97 ? -11.786 -0.619 18.36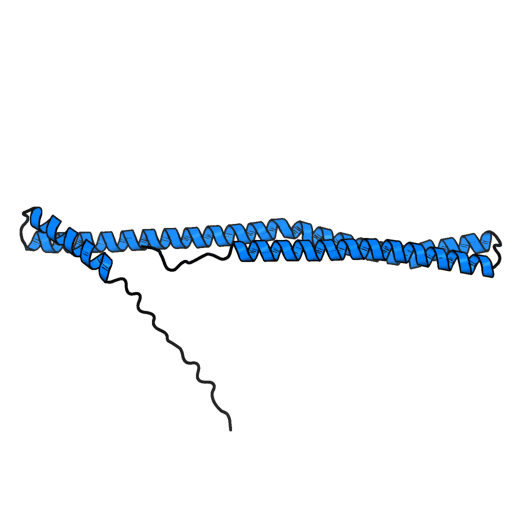1 1.00 79.62 97 LEU A O 1
ATOM 788 N N . ARG A 1 98 ? -9.651 -0.891 17.736 1.00 80.81 98 ARG A N 1
ATOM 789 C CA . ARG A 1 98 ? -9.308 -1.738 18.899 1.00 80.81 98 ARG A CA 1
ATOM 790 C C . ARG A 1 98 ? -9.311 -0.950 20.208 1.00 80.81 98 ARG A C 1
ATOM 792 O O . ARG A 1 98 ? -9.794 -1.482 21.210 1.00 80.81 98 ARG A O 1
ATOM 799 N N . LYS A 1 99 ? -8.769 0.273 20.225 1.00 87.31 99 LYS A N 1
ATOM 800 C CA . LYS A 1 99 ? -8.746 1.139 21.418 1.00 87.31 99 LYS A CA 1
ATOM 801 C C . LYS A 1 99 ? -10.154 1.537 21.840 1.00 87.31 99 LYS A C 1
ATOM 803 O O . LYS A 1 99 ? -10.470 1.445 23.023 1.00 87.31 99 LYS A O 1
ATOM 808 N N . GLU A 1 100 ? -11.005 1.914 20.892 1.00 78.25 100 GLU A N 1
ATOM 809 C CA . GLU A 1 100 ? -12.396 2.282 21.150 1.00 78.25 100 GLU A CA 1
ATOM 810 C C . GLU A 1 100 ? -13.178 1.091 21.713 1.00 78.25 100 GLU A C 1
ATOM 812 O O . GLU A 1 100 ? -13.833 1.208 22.749 1.00 78.25 100 GLU A O 1
ATOM 817 N N . ARG A 1 101 ? -12.994 -0.099 21.123 1.00 79.69 101 ARG A N 1
ATOM 818 C CA . ARG A 1 101 ? -13.571 -1.342 21.644 1.00 79.69 101 ARG A CA 1
ATOM 819 C C . ARG A 1 101 ? -13.112 -1.629 23.074 1.00 79.69 101 ARG A C 1
ATOM 821 O O . ARG A 1 101 ? -13.938 -1.967 23.917 1.00 79.69 101 ARG A O 1
ATOM 828 N N . ALA A 1 102 ? -11.817 -1.489 23.367 1.00 81.12 102 ALA A N 1
ATOM 829 C CA . ALA A 1 102 ? -11.286 -1.695 24.714 1.00 81.12 102 ALA A CA 1
ATOM 830 C C . ALA A 1 102 ? -11.889 -0.701 25.718 1.00 81.12 102 ALA A C 1
ATOM 832 O O . ALA A 1 102 ? -12.383 -1.124 26.762 1.00 81.12 102 ALA A O 1
ATOM 833 N N . LYS A 1 103 ? -11.924 0.588 25.360 1.00 85.31 103 LYS A N 1
ATOM 834 C CA . LYS A 1 103 ? -12.478 1.665 26.185 1.00 85.31 103 LYS A CA 1
ATOM 835 C C . LYS A 1 103 ? -13.964 1.460 26.481 1.00 85.31 103 LYS A C 1
ATOM 837 O O . LYS A 1 103 ? -14.390 1.609 27.625 1.00 85.31 103 LYS A O 1
ATOM 842 N N . PHE A 1 104 ? -14.744 1.053 25.480 1.00 79.19 104 PHE A N 1
ATOM 843 C CA . PHE A 1 104 ? -16.166 0.773 25.652 1.00 79.19 104 PHE A CA 1
ATOM 844 C C . PHE A 1 104 ? -16.419 -0.326 26.692 1.00 79.19 104 PHE A C 1
ATOM 846 O O . PHE A 1 104 ? -17.268 -0.160 27.567 1.00 79.19 104 PHE A O 1
ATOM 853 N N . PHE A 1 105 ? -15.663 -1.430 26.644 1.00 75.88 105 PHE A N 1
ATOM 854 C CA . PHE A 1 105 ? -15.835 -2.534 27.594 1.00 75.88 105 PHE A CA 1
ATOM 855 C C . PHE A 1 105 ? -15.264 -2.242 28.987 1.00 75.88 105 PHE A C 1
ATOM 857 O O . PHE A 1 105 ? -15.809 -2.746 29.969 1.00 75.88 105 PHE A O 1
ATOM 864 N N . SER A 1 106 ? -14.183 -1.462 29.100 1.00 79.12 106 SER A N 1
ATOM 865 C CA . SER A 1 106 ? -13.525 -1.201 30.388 1.00 79.12 106 SER A CA 1
ATOM 866 C C . SER A 1 106 ? -14.114 -0.023 31.161 1.00 79.12 106 SER A C 1
ATOM 868 O O . SER A 1 106 ? -14.159 -0.065 32.391 1.00 79.12 106 SER A O 1
ATOM 870 N N . GLU A 1 107 ? -14.539 1.027 30.459 1.00 81.62 107 GLU A N 1
ATOM 871 C CA . GLU A 1 107 ? -14.968 2.295 31.059 1.00 81.62 107 GLU A CA 1
ATOM 872 C C . GLU A 1 107 ? -16.469 2.502 30.862 1.00 81.62 107 GLU A C 1
ATOM 874 O O . GLU A 1 107 ? -17.227 2.463 31.828 1.00 81.62 107 GLU A O 1
ATOM 879 N N . THR A 1 108 ? -16.923 2.629 29.613 1.00 75.50 108 THR A N 1
ATOM 880 C CA . THR A 1 108 ? -18.302 3.040 29.305 1.00 75.50 108 THR A CA 1
ATOM 881 C C . THR A 1 108 ? -19.338 2.037 29.807 1.00 75.50 108 THR A C 1
ATOM 883 O O . THR A 1 108 ? -20.344 2.423 30.395 1.00 75.50 108 THR A O 1
ATOM 886 N N . LEU A 1 109 ? -19.088 0.735 29.644 1.00 80.56 109 LEU A N 1
ATOM 887 C CA . LEU A 1 109 ? -19.992 -0.304 30.140 1.00 80.56 109 LEU A CA 1
ATOM 888 C C . LEU A 1 109 ? -20.091 -0.296 31.673 1.00 80.56 109 LEU A C 1
ATOM 890 O O . LEU A 1 109 ? -21.163 -0.532 32.233 1.00 80.56 109 LEU A O 1
ATOM 894 N N . LYS A 1 110 ? -18.977 -0.003 32.351 1.00 81.19 110 LYS A N 1
ATOM 895 C CA . LYS A 1 110 ? -18.906 0.067 33.811 1.00 81.19 110 LYS A CA 1
ATOM 896 C C . LYS A 1 110 ? -19.635 1.300 34.343 1.00 81.19 110 LYS A C 1
ATOM 898 O O . LYS A 1 110 ? -20.381 1.180 35.310 1.00 81.19 110 LYS A O 1
ATOM 903 N N . GLU A 1 111 ? -19.467 2.446 33.688 1.00 82.50 111 GLU A N 1
ATOM 904 C CA . GLU A 1 111 ? -20.197 3.679 33.994 1.00 82.50 111 GLU A CA 1
ATOM 905 C C . GLU A 1 111 ? -21.703 3.501 33.788 1.00 82.50 111 GLU A C 1
ATOM 907 O O . GLU A 1 111 ? -22.471 3.779 34.702 1.00 82.50 111 GLU A O 1
ATOM 912 N N . VAL A 1 112 ? -22.136 2.940 32.652 1.00 79.88 112 VAL A N 1
ATOM 913 C CA . VAL A 1 112 ? -23.561 2.683 32.372 1.00 79.88 112 VAL A CA 1
ATOM 914 C C . VAL A 1 112 ? -24.169 1.733 33.405 1.00 79.88 112 VAL A C 1
ATOM 916 O O . VAL A 1 112 ? -25.257 1.996 33.918 1.00 79.88 112 VAL A O 1
ATOM 919 N N . HIS A 1 113 ? -23.465 0.654 33.762 1.00 77.94 113 HIS A N 1
ATOM 920 C CA . HIS A 1 113 ? -23.910 -0.253 34.820 1.00 77.94 113 HIS A CA 1
ATOM 921 C C . HIS A 1 113 ? -24.039 0.472 36.167 1.00 77.94 113 HIS A C 1
ATOM 923 O O . HIS A 1 113 ? -25.004 0.258 36.900 1.00 77.94 113 HIS A O 1
ATOM 929 N N . GLN A 1 114 ? -23.087 1.345 36.499 1.00 82.88 114 GLN A N 1
ATOM 930 C CA . GLN A 1 114 ? -23.118 2.113 37.737 1.00 82.88 114 GLN A CA 1
ATOM 931 C C . GLN A 1 114 ? -24.265 3.137 37.759 1.00 82.88 114 GLN A C 1
ATOM 933 O O . GLN A 1 114 ? -25.009 3.176 38.735 1.00 82.88 114 GLN A O 1
ATOM 938 N N . THR A 1 115 ? -24.493 3.873 36.670 1.00 83.31 115 THR A N 1
ATOM 939 C CA . THR A 1 115 ? -25.603 4.832 36.546 1.00 83.31 115 THR A CA 1
ATOM 940 C C . THR A 1 115 ? -26.972 4.154 36.629 1.00 83.31 115 THR A C 1
ATOM 942 O O . THR A 1 115 ? -27.882 4.690 37.267 1.00 83.31 115 THR A O 1
ATOM 945 N N . LEU A 1 116 ? -27.144 2.966 36.034 1.00 79.75 116 LEU A N 1
ATOM 946 C CA . LEU A 1 116 ? -28.394 2.207 36.166 1.00 79.75 116 LEU A CA 1
ATOM 947 C C . LEU A 1 116 ? -28.642 1.738 37.603 1.00 79.75 116 LEU A C 1
ATOM 949 O O . LEU A 1 116 ? -29.783 1.762 38.065 1.00 79.75 116 LEU A O 1
ATOM 953 N N . ASN A 1 117 ? -27.579 1.350 38.309 1.00 80.00 117 ASN A N 1
ATOM 954 C CA . ASN A 1 117 ? -27.661 0.913 39.698 1.00 80.00 117 ASN A CA 1
ATOM 955 C C . ASN A 1 117 ? -27.983 2.089 40.643 1.00 80.00 117 ASN A C 1
ATOM 957 O O . ASN A 1 117 ? -28.814 1.961 41.538 1.00 80.00 117 ASN A O 1
ATOM 961 N N . GLU A 1 118 ? -27.382 3.261 40.407 1.00 85.88 118 GLU A N 1
ATOM 962 C CA . GLU A 1 118 ? -27.674 4.510 41.133 1.00 85.88 118 GLU A CA 1
ATOM 963 C C . GLU A 1 118 ? -29.104 5.011 40.885 1.00 85.88 118 GLU A C 1
ATOM 965 O O . GLU A 1 118 ? -29.748 5.536 41.792 1.00 85.88 118 GLU A O 1
ATOM 970 N N . SER A 1 119 ? -29.629 4.788 39.679 1.00 82.62 119 SER A N 1
ATOM 971 C CA . SER A 1 119 ? -30.996 5.159 39.293 1.00 82.62 119 SER A CA 1
ATOM 972 C C . SER A 1 119 ? -32.066 4.171 39.781 1.00 82.62 119 SER A C 1
ATOM 974 O O . SER A 1 119 ? -33.238 4.347 39.454 1.00 82.62 119 SER A O 1
ATOM 976 N N . GLN A 1 120 ? -31.683 3.134 40.539 1.00 80.06 120 GLN A N 1
ATOM 977 C CA . GLN A 1 120 ? -32.574 2.074 41.035 1.00 80.06 120 GLN A CA 1
ATOM 978 C C . GLN A 1 120 ? -33.425 1.420 39.933 1.00 80.06 120 GLN A C 1
ATOM 980 O O . GLN A 1 120 ? -34.588 1.072 40.148 1.00 80.06 120 GLN A O 1
ATOM 985 N N . VAL A 1 121 ? -32.856 1.256 38.737 1.00 79.25 121 VAL A N 1
ATOM 986 C CA . VAL A 1 121 ? -33.530 0.530 37.657 1.00 79.25 121 VAL A CA 1
ATOM 987 C C . VAL A 1 121 ? -33.595 -0.946 38.034 1.00 79.25 121 VAL A C 1
ATOM 989 O O . VAL A 1 121 ? -32.616 -1.515 38.519 1.00 79.25 121 VAL A O 1
ATOM 992 N N . ASP A 1 122 ? -34.748 -1.570 37.801 1.00 84.62 122 ASP A N 1
ATOM 993 C CA . ASP A 1 122 ? -34.918 -2.996 38.051 1.00 84.62 122 ASP A CA 1
ATOM 994 C C . ASP A 1 122 ? -33.873 -3.818 37.283 1.00 84.62 122 ASP A C 1
ATOM 996 O O . ASP A 1 122 ? -33.573 -3.555 36.114 1.00 84.62 122 ASP A O 1
ATOM 1000 N N . ASN A 1 123 ? -33.307 -4.818 37.954 1.00 78.38 123 ASN A N 1
ATOM 1001 C CA . ASN A 1 123 ? -32.122 -5.534 37.485 1.00 78.38 123 ASN A CA 1
ATOM 1002 C C . ASN A 1 123 ? -32.399 -6.286 36.166 1.00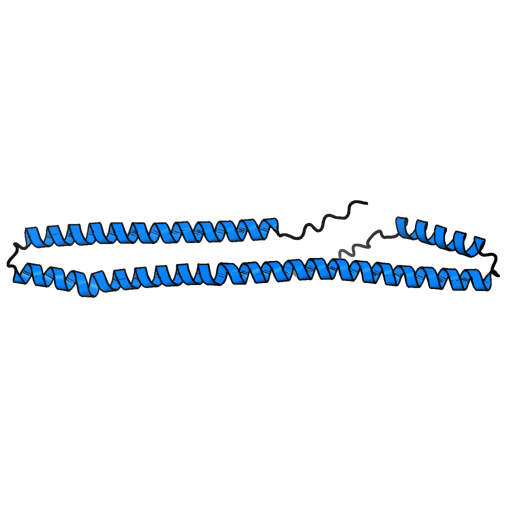 78.38 123 ASN A C 1
ATOM 1004 O O . ASN A 1 123 ? -31.528 -6.410 35.300 1.00 78.38 123 ASN A O 1
ATOM 1008 N N . GLU A 1 124 ? -33.647 -6.718 35.969 1.00 81.00 124 GLU A N 1
ATOM 1009 C CA . GLU A 1 124 ? -34.100 -7.383 34.748 1.00 81.00 124 GLU A CA 1
ATOM 1010 C C . GLU A 1 124 ? -34.129 -6.423 33.543 1.00 81.00 124 GLU A C 1
ATOM 1012 O O . GLU A 1 124 ? -33.639 -6.747 32.455 1.00 81.00 124 GLU A O 1
ATOM 1017 N N . VAL A 1 125 ? -34.627 -5.200 33.752 1.00 80.38 125 VAL A N 1
ATOM 1018 C CA . VAL A 1 125 ? -34.668 -4.139 32.732 1.00 80.38 125 VAL A CA 1
ATOM 1019 C C . VAL A 1 125 ? -33.260 -3.625 32.435 1.00 80.38 125 VAL A C 1
ATOM 1021 O O . VAL A 1 125 ? -32.889 -3.471 31.270 1.00 80.38 125 VAL A O 1
ATOM 1024 N N . ALA A 1 126 ? -32.448 -3.447 33.477 1.00 78.81 126 ALA A N 1
ATOM 1025 C CA . ALA A 1 126 ? -31.062 -3.019 33.367 1.00 78.81 126 ALA A CA 1
ATOM 1026 C C . ALA A 1 126 ? -30.226 -3.982 32.519 1.00 78.81 126 ALA A C 1
ATOM 1028 O O . ALA A 1 126 ? -29.548 -3.578 31.571 1.00 78.81 126 ALA A O 1
ATOM 1029 N N . SER A 1 127 ? -30.344 -5.277 32.807 1.00 79.31 127 SER A N 1
ATOM 1030 C CA . SER A 1 127 ? -29.663 -6.334 32.062 1.00 79.31 127 SER A CA 1
ATOM 1031 C C . SER A 1 127 ? -30.085 -6.366 30.591 1.00 79.31 127 SER A C 1
ATOM 1033 O O . SER A 1 127 ? -29.251 -6.591 29.709 1.00 79.31 127 SER A O 1
ATOM 1035 N N . LYS A 1 128 ? -31.366 -6.106 30.297 1.00 85.62 128 LYS A N 1
ATOM 1036 C CA . LYS A 1 128 ? -31.882 -6.063 28.923 1.00 85.62 128 LYS A CA 1
ATOM 1037 C C . LYS A 1 128 ? -31.331 -4.872 28.136 1.00 85.62 128 LYS A C 1
ATOM 1039 O O . LYS A 1 128 ? -30.852 -5.067 27.021 1.00 85.62 128 LYS A O 1
ATOM 1044 N N . TRP A 1 129 ? -31.325 -3.675 28.720 1.00 84.06 129 TRP A N 1
ATOM 1045 C CA . TRP A 1 129 ? -30.775 -2.477 28.075 1.00 84.06 129 TRP A CA 1
ATOM 1046 C C . TRP A 1 129 ? -29.267 -2.566 27.862 1.00 84.06 129 TRP A C 1
ATOM 1048 O O . TRP A 1 129 ? -28.785 -2.207 26.792 1.00 84.06 129 TRP A O 1
ATOM 1058 N N . ILE A 1 130 ? -28.521 -3.116 28.826 1.00 83.94 130 ILE A N 1
ATOM 1059 C CA . ILE A 1 130 ? -27.083 -3.361 28.663 1.00 83.94 130 ILE A CA 1
ATOM 1060 C C . ILE A 1 130 ? -26.835 -4.335 27.505 1.00 83.94 130 ILE A C 1
ATOM 1062 O O . ILE A 1 130 ? -25.955 -4.105 26.677 1.00 83.94 130 ILE A O 1
ATOM 1066 N N . LYS A 1 131 ? -27.630 -5.405 27.399 1.00 85.19 131 LYS A N 1
ATOM 1067 C CA . LYS A 1 131 ? -27.500 -6.385 26.314 1.00 85.19 131 LYS A CA 1
ATOM 1068 C C . LYS A 1 131 ? -27.814 -5.781 24.942 1.00 85.19 131 LYS A C 1
ATOM 1070 O O . LYS A 1 131 ? -27.106 -6.069 23.979 1.00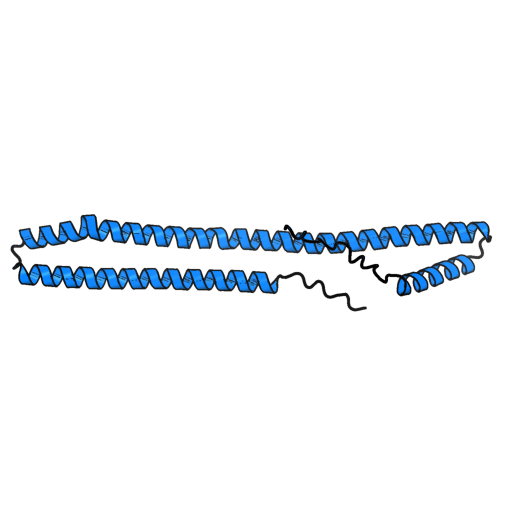 85.19 131 LYS A O 1
ATOM 1075 N N . GLU A 1 132 ? -28.837 -4.934 24.854 1.00 84.56 132 GLU A N 1
ATOM 1076 C CA . GLU A 1 132 ? -29.183 -4.205 23.627 1.00 84.56 132 GLU A CA 1
ATOM 1077 C C . GLU A 1 132 ? -28.114 -3.168 23.253 1.00 84.56 132 GLU A C 1
ATOM 1079 O O . GLU A 1 132 ? -27.745 -3.079 22.082 1.00 84.56 132 GLU A O 1
ATOM 1084 N N . LEU A 1 133 ? -27.554 -2.451 24.231 1.00 83.06 133 LEU A N 1
ATOM 1085 C CA . LEU A 1 133 ? -26.471 -1.486 24.030 1.00 83.06 133 LEU A CA 1
ATOM 1086 C C . LEU A 1 133 ? -25.192 -2.164 23.530 1.00 83.06 133 LEU A C 1
ATOM 1088 O O . LEU A 1 133 ? -24.609 -1.737 22.538 1.00 83.06 133 LEU A O 1
ATOM 1092 N N . VAL A 1 134 ? -24.772 -3.252 24.181 1.00 83.88 134 VAL A N 1
ATOM 1093 C CA . VAL A 1 134 ? -23.610 -4.037 23.741 1.00 83.88 134 VAL A CA 1
ATOM 1094 C C . VAL A 1 134 ? -23.855 -4.600 22.342 1.00 83.88 134 VAL A C 1
ATOM 1096 O O . VAL A 1 134 ? -22.954 -4.563 21.507 1.00 83.88 134 VAL A O 1
ATOM 1099 N N . GLY A 1 135 ? -25.068 -5.081 22.059 1.00 82.69 135 GLY A N 1
ATOM 1100 C CA . GLY A 1 135 ? -25.440 -5.594 20.743 1.00 82.69 135 GLY A CA 1
ATOM 1101 C C . GLY A 1 135 ? -25.394 -4.530 19.643 1.00 82.69 135 GLY A C 1
ATOM 1102 O O . GLY A 1 135 ? -24.824 -4.781 18.582 1.00 82.69 135 GLY A O 1
ATOM 1103 N N . SER A 1 136 ? -25.954 -3.340 19.881 1.00 82.56 136 SER A N 1
ATOM 1104 C CA . SER A 1 136 ? -25.964 -2.261 18.885 1.00 82.56 136 SER A CA 1
ATOM 1105 C C . SER A 1 136 ? -24.565 -1.692 18.653 1.00 82.56 136 SER A C 1
ATOM 1107 O O . SER A 1 136 ? -24.168 -1.496 17.504 1.00 82.56 136 SER A O 1
ATOM 1109 N N . TYR A 1 137 ? -23.788 -1.518 19.723 1.00 80.19 137 TYR A N 1
ATOM 1110 C CA . TYR A 1 137 ? -22.431 -0.996 19.643 1.00 80.19 137 TYR A CA 1
ATOM 1111 C C . TYR A 1 137 ? -21.482 -1.988 18.965 1.00 80.19 137 TYR A C 1
ATOM 1113 O O . TYR A 1 137 ? -20.732 -1.606 18.072 1.00 80.19 137 TYR A O 1
ATOM 1121 N N . THR A 1 138 ? -21.584 -3.282 19.294 1.00 80.62 138 THR A N 1
ATOM 1122 C CA . THR A 1 138 ? -20.820 -4.339 18.606 1.00 80.62 138 THR A CA 1
ATOM 1123 C C . THR A 1 138 ? -21.172 -4.383 17.124 1.00 80.62 138 THR A C 1
ATOM 1125 O O . THR A 1 138 ? -20.276 -4.413 16.294 1.00 80.62 138 THR A O 1
ATOM 1128 N N . LYS A 1 139 ? -22.459 -4.285 16.769 1.00 84.06 139 LYS A N 1
ATOM 1129 C CA . LYS A 1 139 ? -22.889 -4.264 15.365 1.00 84.06 139 LYS A CA 1
ATOM 1130 C C . LYS A 1 139 ? -22.364 -3.042 14.605 1.00 84.06 139 LYS A C 1
ATOM 1132 O O . LYS A 1 139 ? -21.985 -3.171 13.446 1.00 84.06 139 LYS A O 1
ATOM 1137 N N . SER A 1 140 ? -22.347 -1.870 15.240 1.00 78.56 140 SER A N 1
ATOM 1138 C CA . SER A 1 140 ? -21.790 -0.652 14.642 1.00 78.56 140 SER A CA 1
ATOM 1139 C C . SER A 1 140 ? -20.276 -0.757 14.453 1.00 78.56 140 SER A C 1
ATOM 1141 O O . SER A 1 140 ? -19.770 -0.377 13.403 1.00 78.56 140 SER A O 1
ATOM 1143 N N . LEU A 1 141 ? -19.557 -1.298 15.440 1.00 77.69 141 LEU A N 1
ATOM 1144 C CA . LEU A 1 141 ? -18.116 -1.537 15.348 1.00 77.69 141 LEU A CA 1
ATOM 1145 C C . LEU A 1 141 ? -17.770 -2.582 14.290 1.00 77.69 141 LEU A C 1
ATOM 1147 O O . LEU A 1 141 ? -16.824 -2.380 13.538 1.00 77.69 141 LEU A O 1
ATOM 1151 N N . ASP A 1 142 ? -18.532 -3.671 14.214 1.00 80.25 142 ASP A N 1
ATOM 1152 C CA . ASP A 1 142 ? -18.327 -4.726 13.222 1.00 80.25 142 ASP A CA 1
ATOM 1153 C C . ASP A 1 142 ? -18.588 -4.201 11.802 1.00 80.25 142 ASP A C 1
ATOM 1155 O O . ASP A 1 142 ? -17.851 -4.545 10.882 1.00 80.25 142 ASP A O 1
ATOM 1159 N N . LEU A 1 143 ? -19.577 -3.316 11.619 1.00 81.56 143 LEU A N 1
ATOM 1160 C CA . LEU A 1 143 ? -19.813 -2.640 10.340 1.00 81.56 143 LEU A CA 1
ATOM 1161 C C . LEU A 1 143 ? -18.633 -1.736 9.954 1.00 81.56 143 LEU A C 1
ATOM 1163 O O . LEU A 1 143 ? -18.152 -1.809 8.826 1.00 81.56 143 LEU A O 1
ATOM 1167 N N . SER A 1 144 ? -18.145 -0.916 10.890 1.00 78.00 144 SER A N 1
ATOM 1168 C CA . SER A 1 144 ? -16.967 -0.073 10.663 1.00 78.00 144 SER A CA 1
ATOM 1169 C C . SER A 1 144 ? -15.710 -0.907 10.391 1.00 78.00 144 SER A C 1
ATOM 1171 O O . SER A 1 144 ? -14.935 -0.570 9.504 1.00 78.00 144 SER A O 1
ATOM 1173 N N . GLY A 1 145 ? -15.519 -2.024 11.100 1.00 78.25 145 GLY A N 1
ATOM 1174 C CA . GLY A 1 145 ? -14.418 -2.959 10.864 1.00 78.25 145 GLY A CA 1
ATOM 1175 C C . GLY A 1 145 ? -14.495 -3.617 9.486 1.00 78.25 145 GLY A C 1
ATOM 1176 O O . GLY A 1 145 ? -13.490 -3.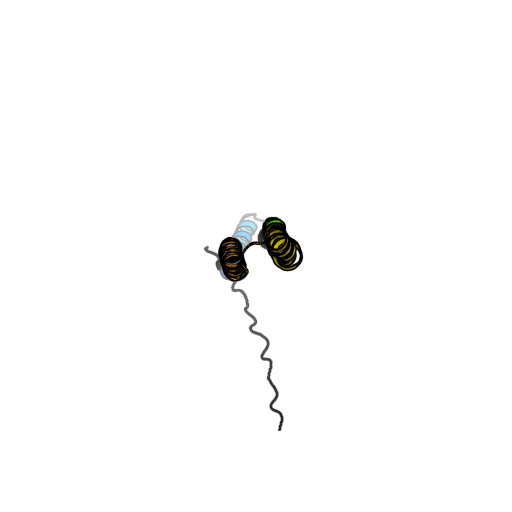663 8.781 1.00 78.25 145 GLY A O 1
ATOM 1177 N N . GLY A 1 146 ? -15.691 -4.049 9.076 1.00 78.69 146 GLY A N 1
ATOM 1178 C CA . GLY A 1 146 ? -15.934 -4.622 7.752 1.00 78.69 146 GLY A CA 1
ATOM 1179 C C . GLY A 1 146 ? -15.653 -3.639 6.616 1.00 78.69 146 GLY A C 1
ATOM 1180 O O . GLY A 1 146 ? -15.022 -4.018 5.637 1.00 78.69 146 GLY A O 1
ATOM 1181 N N . LEU A 1 147 ? -16.032 -2.365 6.770 1.00 77.62 147 LEU A N 1
ATOM 1182 C CA . LEU A 1 147 ? -15.742 -1.322 5.778 1.00 77.62 147 LEU A CA 1
ATOM 1183 C C . LEU A 1 147 ? -14.232 -1.081 5.611 1.00 77.62 147 LEU A C 1
ATOM 1185 O O . LEU A 1 147 ? -13.743 -0.888 4.501 1.00 77.62 147 LEU A O 1
ATOM 1189 N N . VAL A 1 148 ? -13.479 -1.103 6.712 1.00 75.81 148 VAL A N 1
ATOM 1190 C CA . VAL A 1 148 ? -12.014 -0.961 6.675 1.00 75.81 148 VAL A CA 1
ATOM 1191 C C . VAL A 1 148 ? -11.356 -2.188 6.043 1.00 75.81 148 VAL A C 1
ATOM 1193 O O . VAL A 1 148 ? -10.386 -2.060 5.296 1.00 75.81 148 VAL A O 1
ATOM 1196 N N . GLU A 1 149 ? -11.873 -3.384 6.311 1.00 78.81 149 GLU A N 1
ATOM 1197 C CA . GLU A 1 149 ? -11.389 -4.614 5.685 1.00 78.81 149 GLU A CA 1
ATOM 1198 C C . GLU A 1 149 ? -11.657 -4.620 4.172 1.00 78.81 149 GLU A C 1
ATOM 1200 O O . GLU A 1 149 ? -10.742 -4.884 3.396 1.00 78.81 149 GLU A O 1
ATOM 1205 N N . GLU A 1 150 ? -12.860 -4.235 3.742 1.00 82.19 150 GLU A N 1
ATOM 1206 C CA . GLU A 1 150 ? -13.214 -4.077 2.326 1.00 82.19 150 GLU A CA 1
ATOM 1207 C C . GLU A 1 150 ? -12.283 -3.079 1.629 1.00 82.19 150 GLU A C 1
ATOM 1209 O O . GLU A 1 150 ? -11.626 -3.426 0.648 1.00 82.19 150 GLU A O 1
ATOM 1214 N N . HIS A 1 151 ? -12.116 -1.885 2.205 1.00 79.00 151 HIS A N 1
ATOM 1215 C CA . HIS A 1 151 ? -11.217 -0.871 1.659 1.00 79.00 151 HIS A CA 1
ATOM 1216 C C . HIS A 1 151 ? -9.772 -1.376 1.550 1.00 79.00 151 HIS A C 1
ATOM 1218 O O . HIS A 1 151 ? -9.100 -1.126 0.554 1.00 79.00 151 HIS A O 1
ATOM 1224 N N . THR A 1 152 ? -9.255 -2.093 2.552 1.00 78.31 152 THR A N 1
ATOM 1225 C CA . THR A 1 152 ? -7.877 -2.614 2.484 1.00 78.31 152 THR A CA 1
ATOM 1226 C C . THR A 1 152 ? -7.715 -3.704 1.426 1.00 78.31 152 THR A C 1
ATOM 1228 O O . THR A 1 152 ? -6.685 -3.740 0.748 1.00 78.31 152 THR A O 1
ATOM 1231 N N . LEU A 1 153 ? -8.717 -4.567 1.238 1.00 80.56 153 LEU A N 1
ATOM 1232 C CA . LEU A 1 153 ? -8.724 -5.566 0.168 1.00 80.56 153 LEU A CA 1
ATOM 1233 C C . LEU A 1 153 ? -8.761 -4.915 -1.219 1.00 80.56 153 LEU A C 1
ATOM 1235 O O . LEU A 1 153 ? -8.013 -5.348 -2.102 1.00 80.56 153 LEU A O 1
ATOM 1239 N N . ASP A 1 154 ? -9.552 -3.857 -1.386 1.00 81.56 154 ASP A N 1
ATOM 1240 C CA . ASP A 1 154 ? -9.633 -3.089 -2.628 1.00 81.56 154 ASP A CA 1
ATOM 1241 C C . ASP A 1 154 ? -8.317 -2.369 -2.935 1.00 81.56 154 ASP A C 1
ATOM 1243 O O . ASP A 1 154 ? -7.783 -2.520 -4.037 1.00 81.56 154 ASP A O 1
ATOM 1247 N N . THR A 1 155 ? -7.711 -1.689 -1.955 1.00 77.56 155 THR A N 1
ATOM 1248 C CA . THR A 1 155 ? -6.385 -1.070 -2.116 1.00 77.56 155 THR A CA 1
ATOM 1249 C C . THR A 1 155 ? -5.342 -2.123 -2.526 1.00 77.56 155 THR A C 1
ATOM 1251 O O . THR A 1 155 ? -4.573 -1.912 -3.465 1.00 77.56 155 THR A O 1
ATOM 1254 N N . ILE A 1 156 ? -5.337 -3.312 -1.906 1.00 80.62 156 ILE A N 1
ATOM 1255 C CA . ILE A 1 156 ? -4.433 -4.417 -2.289 1.00 80.62 156 ILE A CA 1
ATOM 1256 C C . ILE A 1 156 ? -4.714 -4.917 -3.716 1.00 80.62 156 ILE A C 1
ATOM 1258 O O . ILE A 1 156 ? -3.778 -5.277 -4.445 1.00 80.62 156 ILE A O 1
ATOM 1262 N N . ALA A 1 157 ? -5.980 -4.969 -4.131 1.00 79.75 157 ALA A N 1
ATOM 1263 C CA . ALA A 1 157 ? -6.361 -5.353 -5.484 1.00 79.75 157 ALA A CA 1
ATOM 1264 C C . ALA A 1 157 ? -5.873 -4.327 -6.521 1.00 79.75 157 ALA A C 1
ATOM 1266 O O . ALA A 1 157 ? -5.304 -4.738 -7.539 1.00 79.75 157 ALA A O 1
ATOM 1267 N N . CYS A 1 158 ? -6.001 -3.028 -6.232 1.00 80.38 158 CYS A N 1
ATOM 1268 C CA . CYS A 1 158 ? -5.478 -1.930 -7.050 1.00 80.38 158 CYS A CA 1
ATOM 1269 C C . CYS A 1 158 ? -3.952 -2.004 -7.186 1.00 80.38 158 CYS A C 1
ATOM 1271 O O . CYS A 1 158 ? -3.453 -2.100 -8.310 1.00 80.38 158 CYS A O 1
ATOM 1273 N N . ILE A 1 159 ? -3.219 -2.132 -6.070 1.00 80.19 159 ILE A N 1
ATOM 1274 C CA . ILE A 1 159 ? -1.754 -2.323 -6.067 1.00 80.19 159 ILE A CA 1
ATOM 1275 C C . ILE A 1 159 ? -1.359 -3.491 -6.978 1.00 80.19 159 ILE A C 1
ATOM 1277 O O . ILE A 1 159 ? -0.420 -3.408 -7.773 1.00 80.19 159 ILE A O 1
ATOM 1281 N N . ARG A 1 160 ? -2.076 -4.618 -6.875 1.00 78.94 160 ARG A N 1
ATOM 1282 C CA . ARG A 1 160 ? -1.793 -5.814 -7.675 1.00 78.94 160 ARG A CA 1
ATOM 1283 C C . ARG A 1 160 ? -2.082 -5.595 -9.159 1.00 78.94 160 ARG A C 1
ATOM 1285 O O . ARG A 1 160 ? -1.355 -6.145 -9.989 1.00 78.94 160 ARG A O 1
ATOM 1292 N N . ALA A 1 161 ? -3.148 -4.879 -9.501 1.00 80.19 161 ALA A N 1
ATOM 1293 C CA . ALA A 1 161 ? -3.496 -4.576 -10.883 1.00 80.19 161 ALA A CA 1
ATOM 1294 C C . ALA A 1 161 ? -2.447 -3.655 -11.525 1.00 80.19 161 ALA A C 1
ATOM 1296 O O . ALA A 1 161 ? -1.929 -3.981 -12.594 1.00 80.19 161 ALA A O 1
ATOM 1297 N N . GLU A 1 162 ? -2.052 -2.586 -10.834 1.00 76.62 162 GLU A N 1
ATOM 1298 C CA . GLU A 1 162 ? -1.039 -1.627 -11.294 1.00 76.62 162 GLU A CA 1
ATOM 1299 C C . GLU A 1 162 ? 0.347 -2.270 -11.426 1.00 76.62 162 GLU A C 1
ATOM 1301 O O . GLU A 1 162 ? 1.029 -2.095 -12.438 1.00 76.62 162 GLU A O 1
ATOM 1306 N N . ALA A 1 163 ? 0.736 -3.125 -10.475 1.00 72.69 163 ALA A N 1
ATOM 1307 C CA . ALA A 1 163 ? 1.981 -3.886 -10.566 1.00 72.69 163 ALA A CA 1
ATOM 1308 C C . ALA A 1 163 ? 1.998 -4.874 -11.750 1.00 72.69 163 ALA A C 1
ATOM 1310 O O . ALA A 1 163 ? 3.053 -5.131 -12.331 1.00 72.69 163 ALA A O 1
ATOM 1311 N N . LYS A 1 164 ? 0.844 -5.447 -12.125 1.00 71.75 164 LYS A N 1
ATOM 1312 C CA . LYS A 1 164 ? 0.733 -6.361 -13.277 1.00 71.75 164 LYS A CA 1
ATOM 1313 C C . LYS A 1 164 ? 0.770 -5.627 -14.617 1.00 71.75 164 LYS A C 1
ATOM 1315 O O . LYS A 1 164 ? 1.379 -6.147 -15.550 1.00 71.75 164 LYS A O 1
ATOM 1320 N N . LEU A 1 165 ? 0.138 -4.457 -14.706 1.00 67.62 165 LEU A N 1
ATOM 1321 C CA . LEU A 1 165 ? 0.151 -3.596 -15.896 1.00 67.62 165 LEU A CA 1
ATOM 1322 C C . LEU A 1 165 ? 1.557 -3.073 -16.212 1.00 67.62 165 LEU A C 1
ATOM 1324 O O . LEU A 1 165 ? 1.924 -2.974 -17.377 1.00 67.62 165 LEU A O 1
ATOM 1328 N N . ASN A 1 166 ? 2.365 -2.829 -15.179 1.00 59.66 166 ASN A N 1
ATOM 1329 C CA . ASN A 1 166 ? 3.708 -2.265 -15.314 1.00 59.66 166 ASN A CA 1
ATOM 1330 C C . ASN A 1 166 ? 4.824 -3.316 -15.422 1.00 59.66 166 ASN A C 1
ATOM 1332 O O . ASN A 1 166 ? 6.007 -2.990 -15.287 1.00 59.66 166 ASN A O 1
ATOM 1336 N N . LYS A 1 167 ? 4.484 -4.587 -15.684 1.00 61.91 167 LYS A N 1
ATOM 1337 C CA . LYS A 1 167 ? 5.495 -5.590 -16.031 1.00 61.91 167 LYS A CA 1
ATOM 1338 C C . LYS A 1 167 ? 6.177 -5.134 -17.326 1.00 61.91 167 LYS A C 1
ATOM 1340 O O . LYS A 1 167 ? 5.473 -4.910 -18.306 1.00 61.91 167 LYS A O 1
ATOM 1345 N N . PRO A 1 168 ? 7.517 -5.018 -17.375 1.00 55.88 168 PRO A N 1
ATOM 1346 C CA . PRO A 1 168 ? 8.197 -4.605 -18.587 1.00 55.88 168 PRO A CA 1
ATOM 1347 C C . PRO A 1 168 ? 7.894 -5.640 -19.667 1.00 55.88 168 PRO A C 1
ATOM 1349 O O . PRO A 1 168 ? 8.339 -6.790 -19.589 1.00 55.88 168 PRO A O 1
ATOM 1352 N N . SER A 1 169 ? 7.105 -5.229 -20.657 1.00 51.25 169 SER A N 1
ATOM 1353 C CA . SER A 1 169 ? 6.949 -5.927 -21.922 1.00 51.25 169 SER A CA 1
ATOM 1354 C C . SER A 1 169 ? 8.294 -5.862 -22.624 1.00 51.25 169 SER A C 1
ATOM 1356 O O . SER A 1 169 ? 8.554 -4.996 -23.452 1.00 51.25 169 SER A O 1
ATOM 1358 N N . ILE A 1 170 ? 9.193 -6.773 -22.262 1.00 52.31 170 ILE A N 1
ATOM 1359 C CA . ILE A 1 170 ? 10.273 -7.156 -23.157 1.00 52.31 170 ILE A CA 1
ATOM 1360 C C . ILE A 1 170 ? 9.586 -7.998 -24.230 1.00 52.31 170 ILE A C 1
ATOM 1362 O O . ILE A 1 170 ? 9.611 -9.228 -24.178 1.00 52.31 170 ILE A O 1
ATOM 1366 N N . GLU A 1 171 ? 8.875 -7.339 -25.147 1.00 43.84 171 GLU A N 1
ATOM 1367 C CA . GLU A 1 171 ? 8.535 -7.990 -26.399 1.00 43.84 171 GLU A CA 1
ATOM 1368 C C . GLU A 1 171 ? 9.864 -8.376 -27.061 1.00 43.84 171 GLU A C 1
ATOM 1370 O O . GLU A 1 171 ? 10.771 -7.538 -27.153 1.00 43.84 171 GLU A O 1
ATOM 1375 N N . PRO A 1 172 ? 10.048 -9.645 -27.465 1.00 43.72 172 PRO A N 1
ATOM 1376 C CA . PRO A 1 172 ? 11.129 -9.972 -28.376 1.00 43.72 172 PRO A CA 1
ATOM 1377 C C . PRO A 1 172 ? 10.857 -9.161 -29.648 1.00 43.72 172 PRO A C 1
ATOM 1379 O O . PRO A 1 172 ? 9.798 -9.310 -30.246 1.00 43.72 172 PRO A O 1
ATOM 1382 N N . GLY A 1 173 ? 11.764 -8.228 -29.949 1.00 40.16 173 GLY A N 1
ATOM 1383 C CA . GLY A 1 173 ? 11.528 -7.081 -30.823 1.00 40.16 173 GLY A CA 1
ATOM 1384 C C . GLY A 1 173 ? 10.803 -7.381 -32.134 1.00 40.16 173 GLY A C 1
ATOM 1385 O O . GLY A 1 173 ? 11.076 -8.378 -32.798 1.00 40.16 173 GLY A O 1
ATOM 1386 N N . ASN A 1 174 ? 9.918 -6.461 -32.516 1.00 31.58 174 ASN A N 1
ATOM 1387 C CA . ASN A 1 174 ? 9.445 -6.356 -33.885 1.00 31.58 174 ASN A CA 1
ATOM 1388 C C . ASN A 1 174 ? 10.418 -5.481 -34.686 1.00 31.58 174 ASN A C 1
ATOM 1390 O O . ASN A 1 174 ? 10.504 -4.278 -34.438 1.00 31.58 174 ASN A O 1
ATOM 1394 N N . ASN A 1 175 ? 11.032 -6.148 -35.667 1.00 32.41 175 ASN A N 1
ATOM 1395 C CA . ASN A 1 175 ? 11.685 -5.664 -36.889 1.00 32.41 175 ASN A CA 1
ATOM 1396 C C . ASN A 1 175 ? 13.023 -4.937 -36.748 1.00 32.41 175 ASN A C 1
ATOM 1398 O O . ASN A 1 175 ? 13.043 -3.737 -36.401 1.00 32.41 175 ASN A O 1
#

Sequence (175 aa):
MAKEFDVETKGKRTYSMNNDMSDLYNVISRAVEASGADHSINEKLTNVLKRELVDYVSIAHLKTKLSVLYEFEKNYLQLIAEYKEEIKFASSLQEDLRKERAKFFSETLKEVHQTLNESQVDNEVASKWIKELVGSYTKSLDLSGGLVEEHTLDTIACIRAEAKLNKPSIEPGNN

Secondary structure (DSSP, 8-state):
------------------HHHHHHHHHHHHHHHTTT--HHHHHHHHHHHHHHHHHHHHHHHHHHHHHHHHHHHHHHHHHHHHHHHHHHHHHHHHHHHHHHHHHIIIIIHHHHHHHHHHTT--HHHHHHHHHHHHHHHHHHHHHHHHHHHHHHHHHHHHHHHHHHHTS--------

Radius of gyration: 36.4 Å; chains: 1; bounding box: 80×50×96 Å

Organism: Salmonella enterica (NCBI:txid28901)